Protein AF-X6LGA7-F1 (afdb_monomer)

pLDDT: mean 78.07, std 21.48, range [33.16, 97.81]

Structure (mmCIF, N/CA/C/O backbone):
data_AF-X6LGA7-F1
#
_entry.id   AF-X6LGA7-F1
#
loop_
_atom_site.group_PDB
_atom_site.id
_atom_site.type_symbol
_atom_site.label_atom_id
_atom_site.label_alt_id
_atom_site.label_comp_id
_atom_site.label_asym_id
_atom_site.label_entity_id
_atom_site.label_seq_id
_atom_site.pdbx_PDB_ins_code
_atom_site.Cartn_x
_atom_site.Cartn_y
_atom_site.Cartn_z
_atom_site.occupancy
_atom_site.B_iso_or_equiv
_atom_site.auth_seq_id
_atom_site.auth_comp_id
_atom_site.auth_asym_id
_atom_site.auth_atom_id
_atom_site.pdbx_PDB_model_num
ATOM 1 N N . MET A 1 1 ? -24.989 28.210 -38.196 1.00 35.09 1 MET A N 1
ATOM 2 C CA . MET A 1 1 ? -23.599 28.597 -37.887 1.00 35.09 1 MET A CA 1
ATOM 3 C C . MET A 1 1 ? -23.294 28.120 -36.480 1.00 35.09 1 MET A C 1
ATOM 5 O O . MET A 1 1 ? -23.628 28.818 -35.541 1.00 35.09 1 MET A O 1
ATOM 9 N N . LEU A 1 2 ? -22.762 26.908 -36.345 1.00 34.25 2 LEU A N 1
ATOM 10 C CA . LEU A 1 2 ? -22.159 26.403 -35.112 1.00 34.25 2 LEU A CA 1
ATOM 11 C C . LEU A 1 2 ? -21.073 25.418 -35.555 1.00 34.25 2 LEU A C 1
ATOM 13 O O . LEU A 1 2 ? -21.393 24.345 -36.058 1.00 34.25 2 LEU A O 1
ATOM 17 N N . LEU A 1 3 ? -19.811 25.833 -35.456 1.00 33.16 3 LEU A N 1
ATOM 18 C CA . LEU A 1 3 ? -18.644 24.963 -35.575 1.00 33.16 3 LEU A CA 1
ATOM 19 C C . LEU A 1 3 ? -17.784 25.213 -34.332 1.00 33.16 3 LEU A C 1
ATOM 21 O O . LEU A 1 3 ? -17.370 26.342 -34.097 1.00 33.16 3 LEU A O 1
ATOM 25 N N . ILE A 1 4 ? -17.801 24.229 -33.432 1.00 37.62 4 ILE A N 1
ATOM 26 C CA . ILE A 1 4 ? -16.670 23.381 -33.020 1.00 37.62 4 ILE A CA 1
ATOM 27 C C . ILE A 1 4 ? -15.964 23.972 -31.789 1.00 37.62 4 ILE A C 1
ATOM 29 O O . ILE A 1 4 ? -15.135 24.865 -31.900 1.00 37.62 4 ILE A O 1
ATOM 33 N N . GLU A 1 5 ? -16.262 23.401 -30.620 1.00 38.00 5 GLU A N 1
ATOM 34 C CA . GLU A 1 5 ? -15.292 23.310 -29.526 1.00 38.00 5 GLU A CA 1
ATOM 35 C C . GLU A 1 5 ? -14.656 21.916 -29.615 1.00 38.00 5 GLU A C 1
ATOM 37 O O . GLU A 1 5 ? -15.330 20.892 -29.465 1.00 38.00 5 GLU A O 1
ATOM 42 N N . GLU A 1 6 ? -13.366 21.870 -29.951 1.00 39.66 6 GLU A N 1
ATOM 43 C CA . GLU A 1 6 ? -12.574 20.642 -29.982 1.00 39.66 6 GLU A CA 1
ATOM 44 C C . GLU A 1 6 ? -12.240 20.233 -28.544 1.00 39.66 6 GLU A C 1
ATOM 46 O O . GLU A 1 6 ? -11.387 20.822 -27.886 1.00 39.66 6 GLU A O 1
ATOM 51 N N . GLY A 1 7 ? -12.933 19.215 -28.038 1.00 33.31 7 GLY A N 1
ATOM 52 C CA . GLY A 1 7 ? -12.557 18.554 -26.795 1.00 33.31 7 GLY A CA 1
ATOM 53 C C . GLY A 1 7 ? -11.353 17.642 -27.022 1.00 33.31 7 GLY A C 1
ATOM 54 O O . GLY A 1 7 ? -11.496 16.561 -27.601 1.00 33.31 7 GLY A O 1
ATOM 55 N N . GLU A 1 8 ? -10.182 18.056 -26.540 1.00 38.41 8 GLU A N 1
ATOM 56 C CA . GLU A 1 8 ? -9.003 17.200 -26.406 1.00 38.41 8 GLU A CA 1
ATOM 57 C C . GLU A 1 8 ? -9.346 15.975 -25.543 1.00 38.41 8 GLU A C 1
ATOM 59 O O . GLU A 1 8 ? -9.508 16.043 -24.325 1.00 38.41 8 GLU A O 1
ATOM 64 N N . LYS A 1 9 ? -9.478 14.810 -26.182 1.00 38.88 9 LYS A N 1
ATOM 65 C CA . LYS A 1 9 ? -9.557 13.529 -25.478 1.00 38.88 9 LYS A CA 1
ATOM 66 C C . LYS A 1 9 ? -8.145 13.091 -25.115 1.00 38.88 9 LYS A C 1
ATOM 68 O O . LYS A 1 9 ? -7.467 12.447 -25.918 1.00 38.88 9 LYS A O 1
ATOM 73 N N . GLU A 1 10 ? -7.726 13.413 -23.894 1.00 38.28 10 GLU A N 1
ATOM 74 C CA . GLU A 1 10 ? -6.556 12.808 -23.260 1.00 38.28 10 GLU A CA 1
ATOM 75 C C . GLU A 1 10 ? -6.616 11.282 -23.408 1.00 38.28 10 GLU A C 1
ATOM 77 O O . GLU A 1 10 ? -7.519 10.599 -22.907 1.00 38.28 10 GLU A O 1
ATOM 82 N N . LYS A 1 11 ? -5.636 10.731 -24.127 1.00 37.66 11 LYS A N 1
ATOM 83 C CA . LYS A 1 11 ? -5.403 9.292 -24.206 1.00 37.66 11 LYS A CA 1
ATOM 84 C C . LYS A 1 11 ? -4.993 8.815 -22.818 1.00 37.66 11 LYS A C 1
ATOM 86 O O . LYS A 1 11 ? -3.822 8.890 -22.461 1.00 37.66 11 LYS A O 1
ATOM 91 N N . LYS A 1 12 ? -5.951 8.300 -22.047 1.00 42.44 12 LYS A N 1
ATOM 92 C CA . LYS A 1 12 ? -5.681 7.575 -20.802 1.00 42.44 12 LYS A CA 1
ATOM 93 C C . LYS A 1 12 ? -4.917 6.292 -21.128 1.00 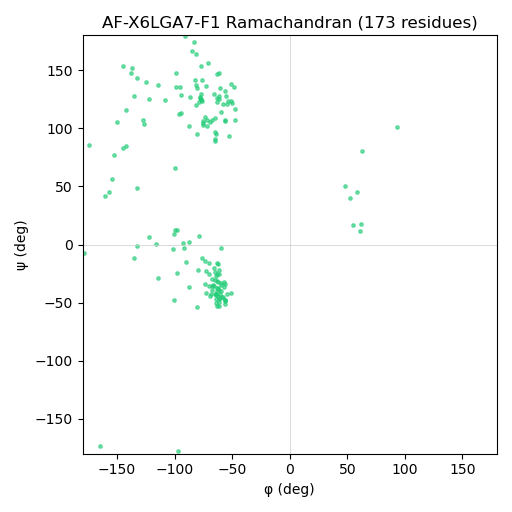42.44 12 LYS A C 1
ATOM 95 O O . LYS A 1 12 ? -5.499 5.239 -21.371 1.00 42.44 12 LYS A O 1
ATOM 100 N N . THR A 1 13 ? -3.594 6.397 -21.155 1.00 40.66 13 THR A N 1
ATOM 101 C CA . THR A 1 13 ? -2.678 5.288 -20.894 1.00 40.66 13 THR A CA 1
ATOM 102 C C . THR A 1 13 ? -3.138 4.600 -19.612 1.00 40.66 13 THR A C 1
ATOM 104 O O . THR A 1 13 ? -3.496 5.272 -18.647 1.00 40.66 13 THR A O 1
ATOM 107 N N . ALA A 1 14 ? -3.177 3.267 -19.588 1.00 40.72 14 ALA A N 1
ATOM 108 C CA . ALA A 1 14 ? -3.503 2.525 -18.376 1.00 40.72 14 ALA A CA 1
ATOM 109 C C . ALA A 1 14 ? -2.395 2.767 -17.337 1.00 40.72 14 ALA A C 1
ATOM 111 O O . ALA A 1 14 ? -1.365 2.092 -17.324 1.00 40.72 14 ALA A O 1
ATOM 112 N N . ILE A 1 15 ? -2.579 3.799 -16.516 1.00 50.47 15 ILE A N 1
ATOM 113 C CA . ILE A 1 15 ? -1.703 4.141 -15.404 1.00 50.47 15 ILE A CA 1
ATOM 114 C C . ILE A 1 15 ? -1.735 2.939 -14.460 1.00 50.47 15 ILE A C 1
ATOM 116 O O . ILE A 1 15 ? -2.807 2.478 -14.067 1.00 50.47 15 ILE A O 1
ATOM 120 N N . PHE A 1 16 ? -0.564 2.396 -14.128 1.00 58.50 16 PHE A N 1
ATOM 121 C CA . PHE A 1 16 ? -0.450 1.459 -13.016 1.00 58.50 16 PHE A CA 1
ATOM 122 C C . PHE A 1 16 ? -0.995 2.180 -11.782 1.00 58.50 16 PHE A C 1
ATOM 124 O O . PHE A 1 16 ? -0.395 3.151 -11.327 1.00 58.50 16 PHE A O 1
ATOM 131 N N . SER A 1 17 ? -2.186 1.792 -11.322 1.00 60.72 17 SER A N 1
ATOM 132 C CA . SER A 1 17 ? -2.875 2.557 -10.289 1.00 60.72 17 SER A CA 1
ATOM 133 C C . SER A 1 17 ? -2.216 2.290 -8.945 1.00 60.72 17 SER A C 1
ATOM 135 O O . SER A 1 17 ? -2.448 1.260 -8.319 1.00 60.72 17 SER A O 1
ATOM 137 N N . ILE A 1 18 ? -1.413 3.249 -8.491 1.00 71.00 18 ILE A N 1
ATOM 138 C CA . ILE A 1 18 ? -0.793 3.259 -7.158 1.00 71.00 18 ILE A CA 1
ATOM 139 C C . ILE A 1 18 ? -1.808 3.714 -6.084 1.00 71.00 18 ILE A C 1
ATOM 141 O O . ILE A 1 18 ? -1.476 3.911 -4.924 1.00 71.00 18 ILE A O 1
ATOM 145 N N . SER A 1 19 ? -3.083 3.888 -6.438 1.00 78.31 19 SER A N 1
ATOM 146 C CA . SER A 1 19 ? -4.107 4.402 -5.520 1.00 78.31 19 SER A CA 1
ATOM 147 C C . SER A 1 19 ? -4.543 3.402 -4.439 1.00 78.31 19 SER A C 1
ATOM 149 O O . SER A 1 19 ? -5.063 3.812 -3.405 1.00 78.31 19 SER A O 1
ATOM 151 N N . GLY A 1 20 ? -4.358 2.097 -4.667 1.00 91.25 20 GLY A N 1
ATOM 152 C CA . GLY A 1 20 ? -4.730 1.030 -3.733 1.00 91.25 20 GLY A CA 1
ATOM 153 C C . GLY A 1 20 ? -3.568 0.534 -2.870 1.00 91.25 20 GLY A C 1
ATOM 154 O O . GLY A 1 20 ? -2.449 1.036 -2.959 1.00 91.25 20 GLY A O 1
ATOM 155 N N . CYS A 1 21 ? -3.837 -0.478 -2.038 1.00 97.06 21 CYS A N 1
ATOM 156 C CA . CYS A 1 21 ? -2.790 -1.234 -1.343 1.00 97.06 21 CYS A CA 1
ATOM 157 C C . CYS A 1 21 ? -1.854 -1.932 -2.343 1.00 97.06 21 CYS A C 1
ATOM 159 O O . CYS A 1 21 ? -2.290 -2.368 -3.409 1.00 97.06 21 CYS A O 1
ATOM 161 N N . TYR A 1 22 ? -0.581 -2.078 -1.983 1.00 95.56 22 TYR A N 1
ATOM 162 C CA . TYR A 1 22 ? 0.430 -2.659 -2.862 1.00 95.56 22 TYR A CA 1
ATOM 163 C C . TYR A 1 22 ? 0.370 -4.184 -2.860 1.00 95.56 22 TYR A C 1
ATOM 165 O O . TYR A 1 22 ? 0.309 -4.803 -1.795 1.00 95.56 22 TYR A O 1
ATOM 173 N N . ASN A 1 23 ? 0.439 -4.792 -4.048 1.00 94.06 23 ASN A N 1
ATOM 174 C CA . ASN A 1 23 ? 0.476 -6.245 -4.201 1.00 94.06 23 ASN A CA 1
ATOM 175 C C . ASN A 1 23 ? 1.615 -6.841 -3.348 1.00 94.06 23 ASN A C 1
ATOM 177 O O . ASN A 1 23 ? 2.774 -6.457 -3.481 1.00 94.06 23 ASN A O 1
ATOM 181 N N . LYS A 1 24 ? 1.270 -7.769 -2.454 1.00 94.75 24 LYS A N 1
ATOM 182 C CA . LYS A 1 24 ? 2.191 -8.337 -1.462 1.00 94.75 24 LYS A CA 1
ATOM 183 C C . LYS A 1 24 ? 3.272 -9.188 -2.119 1.00 94.75 24 LYS A C 1
ATOM 185 O O . LYS A 1 24 ? 4.413 -9.138 -1.668 1.00 94.75 24 LYS A O 1
ATOM 190 N N . ASP A 1 25 ? 2.944 -9.903 -3.187 1.00 93.88 25 ASP A N 1
ATOM 191 C CA . ASP A 1 25 ? 3.894 -10.738 -3.919 1.00 93.88 25 ASP A CA 1
ATOM 192 C C . ASP A 1 25 ? 4.929 -9.870 -4.631 1.00 93.88 25 ASP A C 1
ATOM 194 O O . ASP A 1 25 ? 6.122 -10.133 -4.516 1.00 93.88 25 ASP A O 1
ATOM 198 N N . TRP A 1 26 ? 4.499 -8.770 -5.256 1.00 94.56 26 TRP A N 1
ATOM 199 C CA . TRP A 1 26 ? 5.395 -7.777 -5.853 1.00 94.56 26 TRP A CA 1
ATOM 200 C C . TRP A 1 26 ? 6.400 -7.221 -4.837 1.00 94.56 26 TRP A C 1
ATOM 202 O O . TRP A 1 26 ? 7.598 -7.200 -5.113 1.00 94.56 26 TRP A O 1
ATOM 212 N N . ILE A 1 27 ? 5.934 -6.822 -3.648 1.00 95.75 27 ILE A N 1
ATOM 213 C CA . ILE A 1 27 ? 6.812 -6.323 -2.577 1.00 95.75 27 ILE A CA 1
ATOM 214 C C . ILE A 1 27 ? 7.733 -7.432 -2.032 1.00 95.75 27 ILE A C 1
ATOM 216 O O . ILE A 1 27 ? 8.886 -7.169 -1.685 1.00 95.75 27 ILE A O 1
ATOM 220 N N . SER A 1 28 ? 7.255 -8.677 -1.964 1.00 95.44 28 SER A N 1
ATOM 221 C CA . SER A 1 28 ? 8.009 -9.814 -1.409 1.00 95.44 28 SER A CA 1
ATOM 222 C C . SER A 1 28 ? 9.192 -10.245 -2.281 1.00 95.44 28 SER A C 1
ATOM 224 O O . SER A 1 28 ? 10.089 -10.923 -1.792 1.00 95.44 28 SER A O 1
ATOM 226 N N . LEU A 1 29 ? 9.255 -9.816 -3.547 1.00 93.88 29 LEU A N 1
ATOM 227 C CA . LEU A 1 29 ? 10.405 -10.080 -4.423 1.00 93.88 29 LEU A CA 1
ATOM 228 C C . LEU A 1 29 ? 11.696 -9.386 -3.960 1.00 93.88 29 LEU A C 1
ATOM 230 O O . LEU A 1 29 ? 12.788 -9.758 -4.388 1.00 93.88 29 LEU A O 1
ATOM 234 N N . THR A 1 30 ? 11.582 -8.352 -3.127 1.00 94.75 30 THR A N 1
ATOM 235 C CA . THR A 1 30 ? 12.699 -7.474 -2.746 1.00 94.75 30 THR A CA 1
ATOM 236 C C . THR A 1 30 ? 12.804 -7.218 -1.246 1.00 94.75 30 THR A C 1
ATOM 238 O O . THR A 1 30 ? 13.740 -6.535 -0.831 1.00 94.75 30 THR A O 1
ATOM 241 N N . ASN A 1 31 ? 11.895 -7.765 -0.433 1.00 95.44 31 ASN A N 1
ATOM 242 C CA . ASN A 1 31 ? 11.862 -7.565 1.017 1.00 95.44 31 ASN A CA 1
ATOM 243 C C . ASN A 1 31 ? 11.591 -8.877 1.760 1.00 95.44 31 ASN A C 1
ATOM 245 O O . ASN A 1 31 ? 10.875 -9.745 1.268 1.00 95.44 31 ASN A O 1
ATOM 249 N N . GLU A 1 32 ? 12.092 -8.970 2.993 1.00 91.44 32 GLU A N 1
ATOM 250 C CA . GLU A 1 32 ? 11.862 -10.114 3.881 1.00 91.44 32 GLU A CA 1
ATOM 251 C C . GLU A 1 32 ? 10.370 -10.268 4.248 1.00 91.44 32 GLU A C 1
ATOM 253 O O . GLU A 1 32 ? 9.809 -9.355 4.869 1.00 91.44 32 GLU A O 1
ATOM 258 N N . PRO A 1 33 ? 9.722 -11.419 3.969 1.00 86.50 33 PRO A N 1
ATOM 259 C CA . PRO A 1 33 ? 8.285 -11.611 4.199 1.00 86.50 33 PRO A CA 1
ATOM 260 C C . PRO A 1 33 ? 7.834 -11.365 5.644 1.00 86.50 33 PRO A C 1
ATOM 262 O O . PRO A 1 33 ? 6.741 -10.853 5.881 1.00 86.50 33 PRO A O 1
ATOM 265 N N . GLN A 1 34 ? 8.690 -11.687 6.618 1.00 85.12 34 GLN A N 1
ATOM 266 C CA . GLN A 1 34 ? 8.409 -11.493 8.044 1.00 85.12 34 GLN A CA 1
ATOM 267 C C . GLN A 1 34 ? 8.178 -10.013 8.382 1.00 85.12 34 GLN A C 1
ATOM 269 O O . GLN A 1 34 ? 7.258 -9.694 9.130 1.00 85.12 34 GLN A O 1
ATOM 274 N N . LYS A 1 35 ? 8.953 -9.104 7.770 1.00 84.38 35 LYS A N 1
ATOM 275 C CA . LYS A 1 35 ? 8.814 -7.652 7.964 1.00 84.38 35 LYS A CA 1
ATOM 276 C C . LYS A 1 35 ? 7.535 -7.101 7.331 1.00 84.38 35 LYS A C 1
ATOM 278 O O . LYS A 1 35 ? 7.030 -6.077 7.774 1.00 84.38 35 LYS A O 1
ATOM 283 N N . LEU A 1 36 ? 7.004 -7.767 6.305 1.00 90.81 36 LEU A N 1
ATOM 284 C CA . LEU A 1 36 ? 5.825 -7.314 5.562 1.00 90.81 36 LEU A CA 1
ATOM 285 C C . LEU A 1 36 ? 4.501 -7.607 6.275 1.00 90.81 36 LEU A C 1
ATOM 287 O O . LEU A 1 36 ? 3.492 -6.954 6.001 1.00 90.81 36 LEU A O 1
ATOM 291 N N . ASN A 1 37 ? 4.482 -8.575 7.194 1.00 89.12 37 ASN A N 1
ATOM 292 C CA . ASN A 1 37 ? 3.263 -8.940 7.915 1.00 89.12 37 ASN A CA 1
ATOM 293 C C . ASN A 1 37 ? 2.739 -7.787 8.784 1.00 89.12 37 ASN A C 1
ATOM 295 O O . ASN A 1 37 ? 1.534 -7.550 8.793 1.00 89.12 37 ASN A O 1
ATOM 299 N N . THR A 1 38 ? 3.629 -7.005 9.401 1.00 90.12 38 THR A N 1
ATOM 300 C CA . THR A 1 38 ? 3.276 -5.807 10.187 1.00 90.12 38 THR A CA 1
ATOM 301 C C . THR A 1 38 ? 2.607 -4.717 9.344 1.00 90.12 38 THR A C 1
ATOM 303 O O . THR A 1 38 ? 1.827 -3.922 9.854 1.00 90.12 38 THR A O 1
ATOM 306 N N . TRP A 1 39 ? 2.864 -4.700 8.034 1.00 94.00 39 TRP A N 1
ATOM 307 C CA . TRP A 1 39 ? 2.342 -3.692 7.105 1.00 94.00 39 TRP A CA 1
ATOM 308 C C . TRP A 1 39 ? 1.138 -4.178 6.296 1.00 94.00 39 TRP A C 1
ATOM 310 O O . TRP A 1 39 ? 0.720 -3.528 5.336 1.00 94.00 39 TRP A O 1
ATOM 320 N N . THR A 1 40 ? 0.589 -5.342 6.637 1.00 95.31 40 THR A N 1
ATOM 321 C CA . THR A 1 40 ? -0.513 -5.947 5.890 1.00 95.31 40 THR A CA 1
ATOM 322 C C . THR A 1 40 ? -1.839 -5.263 6.235 1.00 95.31 40 THR A C 1
ATOM 324 O O . THR A 1 40 ? -2.241 -5.192 7.390 1.00 95.31 40 THR A O 1
ATOM 327 N N . CYS A 1 41 ? -2.549 -4.793 5.211 1.00 96.75 41 CYS A N 1
ATOM 328 C CA . CYS A 1 41 ? -3.898 -4.253 5.307 1.00 96.75 41 CYS A CA 1
ATOM 329 C C . CYS A 1 41 ? -4.875 -5.334 5.782 1.00 96.75 41 CYS A C 1
ATOM 331 O O . CYS A 1 41 ? -5.021 -6.382 5.146 1.00 96.75 41 CYS A O 1
ATOM 333 N N . LEU A 1 42 ? -5.611 -5.047 6.854 1.00 95.06 42 LEU A N 1
ATOM 334 C CA . LEU A 1 42 ? -6.606 -5.945 7.431 1.00 95.06 42 LEU A CA 1
ATOM 335 C C . LEU A 1 42 ? -7.693 -6.351 6.425 1.00 95.06 42 LEU A C 1
ATOM 337 O O . LEU A 1 42 ? -8.134 -7.500 6.453 1.00 95.06 42 LEU A O 1
ATOM 341 N N . LEU A 1 43 ? -8.107 -5.435 5.544 1.00 95.81 43 LEU A N 1
ATOM 342 C CA . LEU A 1 43 ? -9.252 -5.629 4.650 1.00 95.81 43 LEU A CA 1
ATOM 343 C C . LEU A 1 43 ? -8.904 -6.459 3.410 1.00 95.81 43 LEU A C 1
ATOM 345 O O . LEU A 1 43 ? -9.548 -7.466 3.146 1.00 95.81 43 LEU A O 1
ATOM 349 N N . CYS A 1 44 ? -7.878 -6.059 2.654 1.00 96.44 44 CYS A N 1
ATOM 350 C CA . CYS A 1 44 ? -7.536 -6.709 1.382 1.00 96.44 44 CYS A CA 1
ATOM 351 C C . CYS A 1 44 ? -6.348 -7.674 1.468 1.00 96.44 44 CYS A C 1
ATOM 353 O O . CYS A 1 44 ? -6.004 -8.296 0.470 1.00 96.44 44 CYS A O 1
ATOM 355 N N . LYS A 1 45 ? -5.692 -7.779 2.633 1.00 95.69 45 LYS A N 1
ATOM 356 C CA . LYS A 1 45 ? -4.513 -8.633 2.881 1.00 95.69 45 LYS A CA 1
ATOM 357 C C . LYS A 1 45 ? -3.274 -8.306 2.028 1.00 95.69 45 LYS A C 1
ATOM 359 O O . LYS A 1 45 ? -2.291 -9.044 2.049 1.00 95.69 45 LYS A O 1
ATOM 364 N N . GLN A 1 46 ? -3.286 -7.169 1.335 1.00 96.38 46 GLN A N 1
ATOM 365 C CA . GLN A 1 46 ? -2.136 -6.598 0.631 1.00 96.38 46 GLN A CA 1
ATOM 366 C C . GLN A 1 46 ? -1.340 -5.638 1.533 1.00 96.38 46 GLN A C 1
ATOM 368 O O . GLN A 1 46 ? -1.718 -5.435 2.681 1.00 96.38 46 GLN A O 1
ATOM 373 N N . ILE A 1 47 ? -0.246 -5.037 1.056 1.00 96.44 47 ILE A N 1
ATOM 374 C CA . ILE A 1 47 ? 0.531 -4.076 1.860 1.00 96.44 47 ILE A CA 1
ATOM 375 C C . ILE A 1 47 ? -0.195 -2.729 1.904 1.00 96.44 47 ILE A C 1
ATOM 377 O O . ILE A 1 47 ? -0.523 -2.160 0.862 1.00 96.44 47 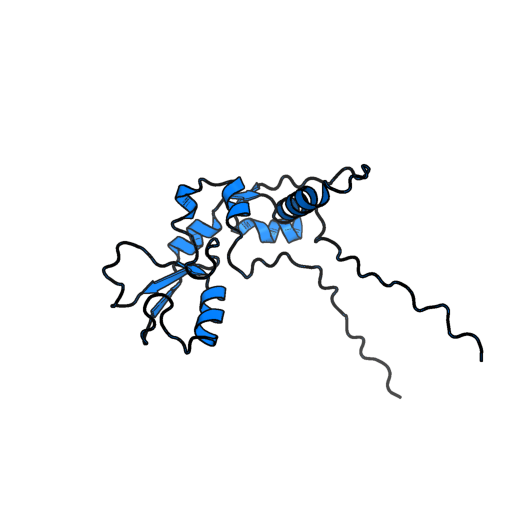ILE A O 1
ATOM 381 N N . ALA A 1 48 ? -0.469 -2.226 3.107 1.00 96.75 48 ALA A N 1
ATOM 382 C CA . ALA A 1 48 ? -1.298 -1.049 3.329 1.00 96.75 48 ALA A CA 1
ATOM 383 C C . ALA A 1 48 ? -0.663 0.217 2.737 1.00 96.75 48 ALA A C 1
ATOM 385 O O . ALA A 1 48 ? 0.299 0.760 3.273 1.00 96.75 48 ALA A O 1
ATOM 386 N N . ASN A 1 49 ? -1.240 0.726 1.649 1.00 96.06 49 ASN A N 1
ATOM 387 C CA . ASN A 1 49 ? -0.878 2.033 1.115 1.00 96.06 49 ASN A CA 1
ATOM 388 C C . ASN A 1 49 ? -1.618 3.140 1.872 1.00 96.06 49 ASN A C 1
ATOM 390 O O . ASN A 1 49 ? -2.797 2.982 2.199 1.00 96.06 49 ASN A O 1
ATOM 394 N N . ASN A 1 50 ? -0.938 4.261 2.128 1.00 95.44 50 ASN A N 1
ATOM 395 C CA . ASN A 1 50 ? -1.457 5.353 2.950 1.00 95.44 50 ASN A CA 1
ATOM 396 C C . ASN A 1 50 ? -2.043 4.828 4.265 1.00 95.44 50 ASN A C 1
ATOM 398 O O . ASN A 1 50 ? -3.183 5.116 4.618 1.00 95.44 50 ASN A O 1
ATOM 402 N N . ALA A 1 51 ? -1.263 4.009 4.967 1.00 96.12 51 ALA A N 1
ATOM 403 C CA . ALA A 1 51 ? -1.726 3.261 6.120 1.00 96.12 51 ALA A CA 1
ATOM 404 C C . ALA A 1 51 ? -2.454 4.128 7.168 1.00 96.12 51 ALA A C 1
ATOM 406 O O . ALA A 1 51 ? -2.051 5.258 7.481 1.00 96.12 51 ALA A O 1
ATOM 407 N N . VAL A 1 52 ? -3.547 3.584 7.691 1.00 95.31 52 VAL A N 1
ATOM 408 C CA . VAL A 1 52 ? -4.319 4.111 8.814 1.00 95.31 52 VAL A CA 1
ATOM 409 C C . VAL A 1 52 ? -4.435 3.030 9.880 1.00 95.31 52 VAL A C 1
ATOM 411 O O . VAL A 1 52 ? -4.591 1.851 9.562 1.00 95.31 52 VAL A O 1
ATOM 414 N N . GLU A 1 53 ? -4.316 3.438 11.133 1.00 93.81 53 GLU A N 1
ATOM 415 C CA . GLU A 1 53 ? -4.450 2.574 12.299 1.00 93.81 53 GLU A CA 1
ATOM 416 C C . GLU A 1 53 ? -5.853 2.717 12.867 1.00 93.81 53 GLU A C 1
ATOM 418 O O . GLU A 1 53 ? -6.365 3.832 12.994 1.00 93.81 53 GLU A O 1
ATOM 423 N N . LEU A 1 54 ? -6.464 1.584 13.195 1.00 90.56 54 LEU A N 1
ATOM 424 C CA . LEU A 1 54 ? -7.685 1.546 13.986 1.00 90.56 54 LEU A CA 1
ATOM 425 C C . LEU A 1 54 ? -7.322 1.783 15.455 1.00 90.56 54 LEU A C 1
ATOM 427 O O . LEU A 1 54 ? -6.493 1.063 16.005 1.00 90.56 54 LEU A O 1
ATOM 431 N N . HIS A 1 55 ? -7.963 2.775 16.061 1.00 82.62 55 HIS A N 1
ATOM 432 C CA . HIS A 1 55 ? -7.877 3.077 17.485 1.00 82.62 55 HIS A CA 1
ATOM 433 C C . HIS A 1 55 ? -9.306 3.124 18.007 1.00 82.62 55 HIS A C 1
ATOM 435 O O . HIS A 1 55 ? -10.060 4.050 17.723 1.00 82.62 55 HIS A O 1
ATOM 441 N N . CYS A 1 56 ? -9.713 2.080 18.707 1.00 82.44 56 CYS A N 1
ATOM 442 C CA . CYS A 1 56 ? -10.977 2.068 19.421 1.00 82.44 56 CYS A CA 1
ATOM 443 C C . CYS A 1 56 ? -10.760 1.415 20.776 1.00 82.44 56 CYS A C 1
ATOM 445 O O . CYS A 1 56 ? -9.926 0.513 20.901 1.00 82.44 56 CYS A O 1
ATOM 447 N N . ASP A 1 57 ? -11.510 1.867 21.772 1.00 81.31 57 ASP A N 1
ATOM 448 C CA . ASP A 1 57 ? -11.358 1.436 23.163 1.00 81.31 57 ASP A CA 1
ATOM 449 C C . ASP A 1 57 ? -11.573 -0.081 23.295 1.00 81.31 57 ASP A C 1
ATOM 451 O O . ASP A 1 57 ? -10.886 -0.766 24.052 1.00 81.31 57 ASP A O 1
ATOM 455 N N . GLU A 1 58 ? -12.451 -0.654 22.464 1.00 83.19 58 GLU A N 1
ATOM 456 C CA . GLU A 1 58 ? -12.692 -2.097 22.385 1.00 83.19 58 GLU A CA 1
ATOM 457 C C . GLU A 1 58 ? -11.462 -2.896 21.929 1.00 83.19 58 GLU A C 1
ATOM 459 O O . GLU A 1 58 ? -11.429 -4.124 22.072 1.00 83.19 58 GLU A O 1
ATOM 464 N N . HIS A 1 59 ? -10.461 -2.227 21.350 1.00 81.81 59 HIS A N 1
ATOM 465 C CA . HIS A 1 59 ? -9.239 -2.835 20.832 1.00 81.81 59 HIS A CA 1
ATOM 466 C C . HIS A 1 59 ? -7.948 -2.280 21.454 1.00 81.81 59 HIS A C 1
ATOM 468 O O . HIS A 1 59 ? -6.867 -2.697 21.045 1.00 81.81 59 HIS A O 1
ATOM 474 N N . GLU A 1 60 ? -8.034 -1.423 22.478 1.00 77.25 60 GLU A N 1
ATOM 475 C CA . GLU A 1 60 ? -6.868 -0.805 23.134 1.00 77.25 60 GLU A CA 1
ATOM 476 C C . GLU A 1 60 ? -5.906 -1.846 23.740 1.00 77.25 60 GLU A C 1
ATOM 478 O O . GLU A 1 60 ? -4.689 -1.689 23.688 1.00 77.25 60 GLU A O 1
ATOM 483 N N . ASN A 1 61 ? -6.445 -2.957 24.252 1.00 78.19 61 ASN A N 1
ATOM 484 C CA . ASN A 1 61 ? -5.664 -4.020 24.895 1.00 78.19 61 ASN A CA 1
ATOM 485 C C . ASN A 1 61 ? -5.120 -5.086 23.928 1.00 78.19 61 ASN A C 1
ATOM 487 O O . ASN A 1 61 ? -4.527 -6.070 24.377 1.00 78.19 61 ASN A O 1
ATOM 491 N N . PHE A 1 62 ? -5.341 -4.956 22.618 1.00 77.75 62 PHE A N 1
ATOM 492 C CA . PHE A 1 62 ? -4.750 -5.893 21.665 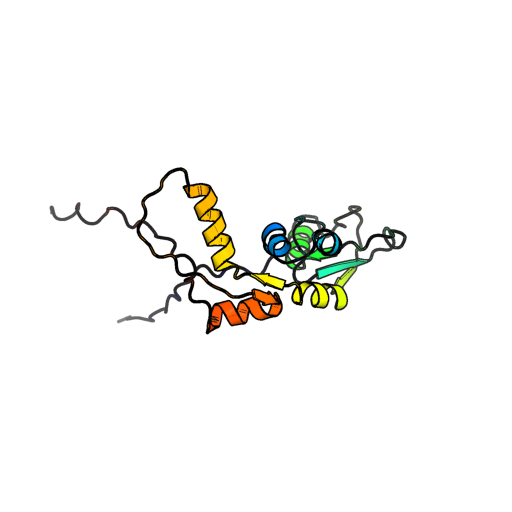1.00 77.75 62 PHE A CA 1
ATOM 493 C C . PHE A 1 62 ? -3.278 -5.537 21.453 1.00 77.75 62 PHE A C 1
ATOM 495 O O . PHE A 1 62 ? -2.944 -4.427 21.058 1.00 77.75 62 PHE A O 1
ATOM 502 N N . GLU A 1 63 ? -2.388 -6.516 21.631 1.00 73.88 63 GLU A N 1
ATOM 503 C CA . GLU A 1 63 ? -0.957 -6.349 21.325 1.00 73.88 63 GLU A CA 1
ATOM 504 C C . GLU A 1 63 ? -0.701 -6.070 19.829 1.00 73.88 63 GLU A C 1
ATOM 506 O O . GLU A 1 63 ? 0.377 -5.617 19.442 1.00 73.88 63 GLU A O 1
ATOM 511 N N . GLN A 1 64 ? -1.686 -6.353 18.970 1.00 77.25 64 GLN A N 1
ATOM 512 C CA . GLN A 1 64 ? -1.595 -6.178 17.528 1.00 77.25 64 GLN A CA 1
ATOM 513 C C . GLN A 1 64 ? -2.151 -4.824 17.074 1.00 77.25 64 GLN A C 1
ATOM 515 O O . GLN A 1 64 ? -3.312 -4.499 17.300 1.00 77.25 64 GLN A O 1
ATOM 520 N N . ILE A 1 65 ? -1.350 -4.103 16.288 1.00 84.00 65 ILE A N 1
ATOM 521 C CA . ILE A 1 65 ? -1.794 -2.914 15.556 1.00 84.00 65 ILE A CA 1
ATOM 522 C C . ILE A 1 65 ? -2.616 -3.345 14.335 1.00 84.00 65 ILE A C 1
ATOM 524 O O . ILE A 1 65 ? -2.136 -4.077 13.463 1.00 84.00 65 ILE A O 1
ATOM 528 N N . PHE A 1 66 ? -3.852 -2.856 14.238 1.00 91.12 66 PHE A N 1
ATOM 529 C CA . PHE A 1 66 ? -4.712 -3.084 13.079 1.00 91.12 66 PHE A CA 1
ATOM 530 C C . PHE A 1 66 ? -4.475 -2.013 12.015 1.00 91.12 66 PHE A C 1
ATOM 532 O O . PHE A 1 66 ? -4.974 -0.889 12.104 1.00 91.12 66 PHE A O 1
ATOM 539 N N . LEU A 1 67 ? -3.721 -2.384 10.981 1.00 94.69 67 LEU A N 1
ATOM 540 C CA . LEU A 1 67 ? -3.388 -1.501 9.871 1.00 94.69 67 LEU A CA 1
ATOM 541 C C . LEU A 1 67 ? -4.347 -1.691 8.693 1.00 94.69 67 LEU A C 1
ATOM 543 O O . LEU A 1 67 ? -4.643 -2.813 8.280 1.00 94.69 67 LEU A O 1
ATOM 547 N N . ILE A 1 68 ? -4.815 -0.594 8.105 1.00 96.06 68 ILE A N 1
ATOM 548 C CA . ILE A 1 68 ? -5.729 -0.595 6.959 1.00 96.06 68 ILE A CA 1
ATOM 549 C C . ILE A 1 68 ? -5.195 0.388 5.912 1.00 96.06 68 ILE A C 1
ATOM 551 O O . ILE A 1 68 ? -4.631 1.423 6.252 1.00 96.06 68 ILE A O 1
ATOM 555 N N . GLY A 1 69 ? -5.335 0.084 4.621 1.00 97.06 69 GLY A N 1
ATOM 556 C CA . GLY A 1 69 ? -5.081 1.078 3.575 1.00 97.06 69 GLY A CA 1
ATOM 557 C C . GLY A 1 69 ? -6.198 2.120 3.528 1.00 97.06 69 GLY A C 1
ATOM 558 O O . GLY A 1 69 ? -7.369 1.747 3.569 1.00 97.06 69 GLY A O 1
ATOM 559 N N . GLU A 1 70 ? -5.862 3.406 3.407 1.00 95.88 70 GLU A N 1
ATOM 560 C CA . GLU A 1 70 ? -6.838 4.514 3.462 1.00 95.88 70 GLU A CA 1
ATOM 561 C C . GLU A 1 70 ? -7.986 4.344 2.452 1.00 95.88 70 GLU A C 1
ATOM 563 O O . GLU A 1 70 ? -9.156 4.492 2.804 1.00 95.88 70 GLU A O 1
ATOM 568 N N . GLU A 1 71 ? -7.673 3.936 1.221 1.00 95.94 71 GLU A N 1
ATOM 569 C CA . GLU A 1 71 ? -8.683 3.691 0.188 1.00 95.94 71 GLU A CA 1
ATOM 570 C C . GLU A 1 71 ? -9.570 2.475 0.509 1.00 95.94 71 GLU A C 1
ATOM 572 O O . GLU A 1 71 ? -10.786 2.528 0.324 1.00 95.94 71 GLU A O 1
ATOM 577 N N . CYS A 1 72 ? -8.993 1.400 1.058 1.00 96.25 72 CYS A N 1
ATOM 578 C CA . CYS A 1 72 ? -9.766 0.237 1.497 1.00 96.25 72 CYS A CA 1
ATOM 579 C C . CYS A 1 72 ? -10.715 0.605 2.642 1.00 96.25 72 CYS A C 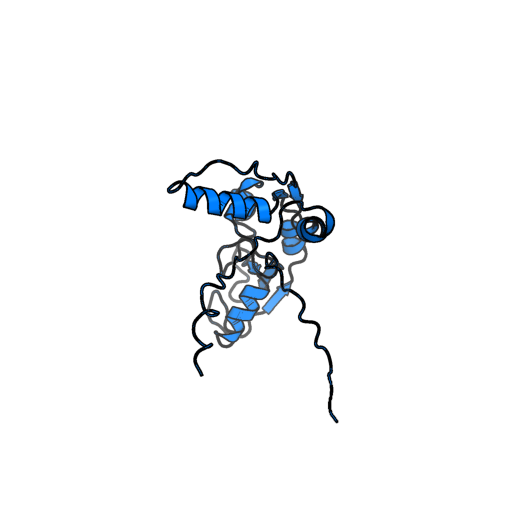1
ATOM 581 O O . CYS A 1 72 ? -11.876 0.199 2.625 1.00 96.25 72 CYS A O 1
ATOM 583 N N . LEU A 1 73 ? -10.243 1.396 3.613 1.00 95.00 73 LEU A N 1
ATOM 584 C CA . LEU A 1 73 ? -11.076 1.866 4.716 1.00 95.00 73 LEU A CA 1
ATOM 585 C C . LEU A 1 73 ? -12.241 2.711 4.193 1.00 95.00 73 LEU A C 1
ATOM 587 O O . LEU A 1 73 ? -13.387 2.484 4.578 1.00 95.00 73 LEU A O 1
ATOM 591 N N . ARG A 1 74 ? -11.966 3.651 3.281 1.00 94.31 74 ARG A N 1
ATOM 592 C CA . ARG A 1 74 ? -12.985 4.518 2.679 1.00 94.31 74 ARG A CA 1
ATOM 593 C C . ARG A 1 74 ? -14.093 3.706 2.008 1.00 94.31 74 ARG A C 1
ATOM 595 O O . ARG A 1 74 ? -15.267 3.965 2.258 1.00 94.31 74 ARG A O 1
ATOM 602 N N . GLN A 1 75 ? -13.727 2.722 1.188 1.00 95.12 75 GLN A N 1
ATOM 603 C CA . GLN A 1 75 ? -14.688 1.850 0.504 1.00 95.12 75 GLN A CA 1
ATOM 604 C C . GLN A 1 75 ? -15.501 1.011 1.494 1.00 95.12 75 GLN A C 1
ATOM 606 O O . GLN A 1 75 ? -16.721 0.911 1.372 1.00 95.12 75 GLN A O 1
ATOM 611 N N . TYR A 1 76 ? -14.841 0.451 2.506 1.00 95.38 76 TYR A N 1
ATOM 612 C CA . TYR A 1 76 ? -15.501 -0.360 3.518 1.00 95.38 76 TYR A CA 1
ATOM 613 C C . TYR A 1 76 ? -16.516 0.446 4.342 1.00 95.38 76 TYR A C 1
ATOM 615 O O . TYR A 1 76 ? -17.653 0.006 4.512 1.00 95.38 76 TYR A O 1
ATOM 623 N N . LEU A 1 77 ? -16.160 1.645 4.819 1.00 92.62 77 LEU A N 1
ATOM 624 C CA . LEU A 1 77 ? -17.057 2.478 5.635 1.00 92.62 77 LEU A CA 1
ATOM 625 C C . LEU A 1 77 ? -18.312 2.921 4.866 1.00 92.62 77 LEU A C 1
ATOM 627 O O . LEU A 1 77 ? -19.377 3.052 5.469 1.00 92.62 77 LEU A O 1
ATOM 631 N N . GLN A 1 78 ? -18.205 3.108 3.544 1.00 93.69 78 GLN A N 1
ATOM 632 C CA . GLN A 1 78 ? -19.348 3.412 2.675 1.00 93.69 78 GLN A CA 1
ATOM 633 C C . GLN A 1 78 ? -20.362 2.260 2.600 1.00 93.69 78 GLN A C 1
ATOM 635 O O . GLN A 1 78 ? -21.550 2.511 2.427 1.00 93.69 78 GLN A O 1
ATOM 640 N N . GLN A 1 79 ? -19.907 1.013 2.738 1.00 93.38 79 GLN A N 1
ATOM 641 C CA . GLN A 1 79 ? -20.744 -0.186 2.602 1.00 93.38 79 GLN A CA 1
ATOM 642 C C . GLN A 1 79 ? -21.229 -0.739 3.950 1.00 93.38 79 GLN A C 1
ATOM 644 O O . GLN A 1 79 ? -22.256 -1.405 4.012 1.00 93.38 79 GLN A O 1
ATOM 649 N N . SER A 1 80 ? -20.503 -0.462 5.033 1.00 90.31 80 SER A N 1
ATOM 650 C CA . SER A 1 80 ? -20.718 -1.055 6.363 1.00 90.31 80 SER A CA 1
ATOM 651 C C . SER A 1 80 ? -21.493 -0.162 7.335 1.00 90.31 80 SER A C 1
ATOM 653 O O . SER A 1 80 ? -21.511 -0.433 8.533 1.00 90.31 80 SER A O 1
ATOM 655 N N . ASN A 1 81 ? -22.109 0.924 6.855 1.00 89.62 81 ASN A N 1
ATOM 656 C CA . ASN A 1 81 ? -22.720 1.947 7.711 1.00 89.62 81 ASN A CA 1
ATOM 657 C C . ASN A 1 81 ? -21.740 2.475 8.781 1.00 89.62 81 ASN A C 1
ATOM 659 O O . ASN A 1 81 ? -22.109 2.683 9.931 1.00 89.62 81 ASN A O 1
ATOM 663 N N . ARG A 1 82 ? -20.472 2.666 8.388 1.00 88.81 82 ARG A N 1
ATOM 664 C CA . ARG A 1 82 ? -19.378 3.172 9.237 1.00 88.81 82 ARG A CA 1
ATOM 665 C C . ARG A 1 82 ? -19.013 2.315 10.463 1.00 88.81 82 ARG A C 1
ATOM 667 O O . ARG A 1 82 ? -18.337 2.820 11.357 1.00 88.81 82 ARG A O 1
ATOM 674 N N . LYS A 1 83 ? -19.410 1.043 10.498 1.00 91.00 83 LYS A N 1
ATOM 675 C CA . LYS A 1 83 ? -19.084 0.120 11.596 1.00 91.00 83 LYS A CA 1
ATOM 676 C C . LYS A 1 83 ? -17.615 -0.281 11.621 1.00 91.00 83 LYS A C 1
ATOM 678 O O . LYS A 1 83 ? -16.959 -0.293 10.586 1.00 91.00 83 LYS A O 1
ATOM 683 N N . CYS A 1 84 ? -17.113 -0.695 12.781 1.00 91.62 84 CYS A N 1
ATOM 684 C CA . CYS A 1 84 ? -15.758 -1.224 12.941 1.00 91.62 84 CYS A CA 1
ATOM 685 C C . CYS A 1 84 ? -15.468 -2.427 12.012 1.00 91.62 84 CYS A C 1
ATOM 687 O O . CYS A 1 84 ? -16.253 -3.380 12.009 1.00 91.62 84 CYS A O 1
ATOM 689 N N . PRO A 1 85 ? -14.333 -2.461 11.284 1.00 90.81 85 PRO A N 1
ATOM 690 C CA . PRO A 1 85 ? -13.889 -3.630 10.513 1.00 90.81 85 PRO A CA 1
ATOM 691 C C . PRO A 1 85 ? -13.624 -4.899 11.333 1.00 90.81 85 PRO A C 1
ATOM 693 O O . PRO A 1 85 ? -13.667 -5.993 10.775 1.00 90.81 85 PRO A O 1
ATOM 696 N N . VAL A 1 86 ? -13.312 -4.758 12.624 1.00 88.94 86 VAL A N 1
ATOM 697 C CA . VAL A 1 86 ? -12.915 -5.871 13.504 1.00 88.94 86 VAL A CA 1
ATOM 698 C C . VAL A 1 86 ? -14.083 -6.327 14.381 1.00 88.94 86 VAL A C 1
ATOM 700 O O . VAL A 1 86 ? -14.364 -7.521 14.437 1.00 88.94 86 VAL A O 1
ATOM 703 N N . GLY A 1 87 ? -14.797 -5.395 15.024 1.00 85.38 87 GLY A N 1
ATOM 704 C CA . GLY A 1 87 ? -15.836 -5.714 16.013 1.00 85.38 87 GLY A CA 1
ATOM 705 C C . GLY A 1 87 ? -17.270 -5.297 15.664 1.00 85.38 87 GLY A C 1
ATOM 706 O O . GLY A 1 87 ? -18.164 -5.519 16.470 1.00 85.38 87 GLY A O 1
ATOM 707 N N . GLN A 1 88 ? -17.520 -4.687 14.497 1.00 87.94 88 GLN A N 1
ATOM 708 C CA . GLN A 1 88 ? -18.848 -4.205 14.060 1.00 87.94 88 GLN A CA 1
ATOM 709 C C . GLN A 1 88 ? -19.581 -3.240 15.023 1.00 87.94 88 GLN A C 1
ATOM 711 O O . GLN A 1 88 ? -20.789 -3.032 14.877 1.00 87.94 88 GLN A O 1
ATOM 716 N N . HIS A 1 89 ? -18.872 -2.637 15.976 1.00 88.06 89 HIS A N 1
ATOM 717 C CA . HIS A 1 89 ? -19.392 -1.582 16.845 1.00 88.06 89 HIS A CA 1
ATOM 718 C C . HIS A 1 89 ? -19.349 -0.214 16.150 1.00 88.06 89 HIS A C 1
ATOM 720 O O . HIS A 1 89 ? -18.694 -0.036 15.114 1.00 88.06 89 HIS A O 1
ATOM 726 N N . ASP A 1 90 ? -20.088 0.736 16.715 1.00 85.69 90 ASP A N 1
ATOM 727 C CA . ASP A 1 90 ? -20.089 2.133 16.291 1.00 85.69 90 ASP A CA 1
ATOM 728 C C . ASP A 1 90 ? -18.910 2.901 16.931 1.00 85.69 90 ASP A C 1
ATOM 730 O O . ASP A 1 90 ? -18.187 2.363 17.765 1.00 85.69 90 ASP A O 1
ATOM 734 N N . HIS A 1 91 ? -18.716 4.165 16.536 1.00 79.69 91 HIS A N 1
ATOM 735 C CA . HIS A 1 91 ? -17.735 5.094 17.132 1.00 79.69 91 HIS A CA 1
ATOM 736 C C . HIS A 1 91 ? -16.260 4.641 17.093 1.00 79.69 91 HIS A C 1
ATOM 738 O O . HIS A 1 91 ? -15.528 4.796 18.060 1.00 79.69 91 HIS A O 1
ATOM 744 N N . CYS A 1 92 ? -15.792 4.133 15.949 1.00 86.06 92 CYS A N 1
ATOM 745 C CA . CYS A 1 92 ? -14.359 3.893 15.738 1.00 86.06 92 CYS A CA 1
ATOM 746 C C . CYS A 1 92 ? -13.597 5.147 15.322 1.00 86.06 92 CYS A C 1
ATOM 748 O O . CYS A 1 92 ? -14.013 5.850 14.392 1.00 86.06 92 CYS A O 1
ATOM 750 N N . GLU A 1 93 ? -12.420 5.336 15.914 1.00 88.06 93 GLU A N 1
ATOM 751 C CA . GLU A 1 93 ? -11.449 6.321 15.463 1.00 88.06 93 GLU A CA 1
ATOM 752 C C . GLU A 1 93 ? -10.365 5.673 14.597 1.00 88.06 93 GLU A C 1
ATOM 754 O O . GLU A 1 93 ? -9.998 4.502 14.729 1.00 88.06 93 GLU A O 1
ATOM 759 N N . PHE A 1 94 ? -9.870 6.456 13.642 1.00 90.88 94 PHE A N 1
ATOM 760 C CA . PHE A 1 94 ? -8.836 6.023 12.714 1.00 90.88 94 PHE A CA 1
ATOM 761 C C . PHE A 1 94 ? -7.789 7.114 12.590 1.00 90.88 94 PHE A C 1
ATOM 763 O O . PHE A 1 94 ? -8.107 8.259 12.260 1.00 90.88 94 PHE A O 1
ATOM 770 N N . PHE A 1 95 ? -6.527 6.743 12.778 1.00 92.31 95 PHE A N 1
ATOM 771 C CA . PHE A 1 95 ? -5.419 7.685 12.734 1.00 92.31 95 PHE A CA 1
ATOM 772 C C . PHE A 1 95 ? -4.502 7.401 11.558 1.00 92.31 95 PHE A C 1
ATOM 774 O O . PHE A 1 95 ? -4.139 6.264 11.254 1.00 92.31 95 PHE A O 1
ATOM 781 N N . LYS A 1 96 ? -4.088 8.469 10.876 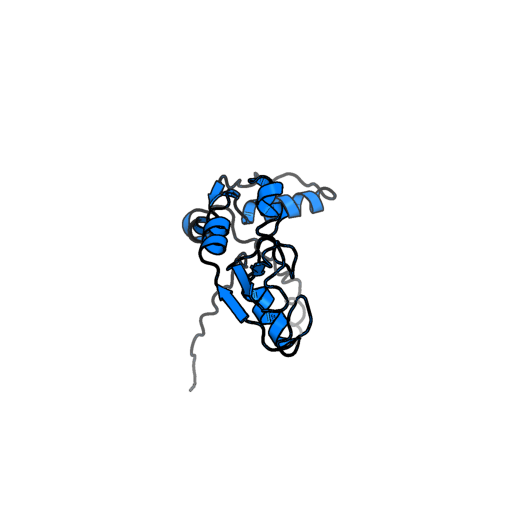1.00 94.75 96 LYS A N 1
ATOM 782 C CA . LYS A 1 96 ? -3.070 8.384 9.830 1.00 94.75 96 LYS A CA 1
ATOM 783 C C . LYS A 1 96 ? -1.716 8.132 10.487 1.00 94.75 96 LYS A C 1
ATOM 785 O O . LYS A 1 96 ? -1.092 9.061 10.997 1.00 94.75 96 LYS A O 1
ATOM 790 N N . SER A 1 97 ? -1.255 6.886 10.449 1.00 91.81 97 SER A N 1
ATOM 791 C CA . SER A 1 97 ? 0.027 6.505 11.040 1.00 91.81 97 SER A CA 1
ATOM 792 C C . SER A 1 97 ? 1.188 7.042 10.216 1.00 91.81 97 SER A C 1
ATOM 794 O O . SER A 1 97 ? 1.465 6.564 9.115 1.00 91.81 97 SER A O 1
ATOM 796 N N . LYS A 1 98 ? 1.879 8.060 10.739 1.00 94.94 98 LYS A N 1
ATOM 797 C CA . LYS A 1 98 ? 3.064 8.632 10.080 1.00 94.94 98 LYS A CA 1
ATOM 798 C C . LYS A 1 98 ? 4.174 7.591 9.947 1.00 94.94 98 LYS A C 1
ATOM 800 O O . LYS A 1 98 ? 4.750 7.465 8.871 1.00 94.94 98 LYS A O 1
ATOM 805 N N . THR A 1 99 ? 4.421 6.823 11.007 1.00 93.50 99 THR A N 1
ATOM 806 C CA . THR A 1 99 ? 5.463 5.791 11.039 1.00 93.50 99 THR A CA 1
ATOM 807 C C . THR A 1 99 ? 5.171 4.684 10.036 1.00 93.50 99 THR A C 1
ATOM 809 O O . THR A 1 99 ? 6.021 4.402 9.198 1.00 93.50 99 THR A O 1
ATOM 812 N N . ALA A 1 100 ? 3.959 4.114 10.035 1.00 94.19 100 ALA A N 1
ATOM 813 C CA . ALA A 1 100 ? 3.624 3.050 9.090 1.00 94.19 100 ALA A CA 1
ATOM 814 C C . ALA A 1 100 ? 3.666 3.541 7.636 1.00 94.19 100 ALA A C 1
ATOM 816 O O . ALA A 1 100 ? 4.178 2.844 6.763 1.00 94.19 100 ALA A O 1
ATOM 817 N N . ARG A 1 101 ? 3.182 4.762 7.364 1.00 96.38 101 ARG A N 1
ATOM 818 C CA . ARG A 1 101 ? 3.261 5.368 6.025 1.00 96.38 101 ARG A CA 1
ATOM 819 C C . ARG A 1 101 ? 4.707 5.532 5.562 1.00 96.38 101 ARG A C 1
ATOM 821 O O . ARG A 1 101 ? 5.007 5.156 4.432 1.00 96.38 101 ARG A O 1
ATOM 828 N N . GLN A 1 102 ? 5.584 6.041 6.429 1.00 96.81 102 GLN A N 1
ATOM 829 C CA . GLN A 1 102 ? 7.004 6.193 6.122 1.00 96.81 102 GLN A CA 1
ATOM 830 C C . GLN A 1 102 ? 7.649 4.832 5.844 1.00 96.81 102 GLN A C 1
ATOM 832 O O . GLN A 1 102 ? 8.198 4.636 4.762 1.00 96.81 102 GLN A O 1
ATOM 837 N N . SER A 1 103 ? 7.494 3.869 6.759 1.00 95.69 103 SER A N 1
ATOM 838 C CA . SER A 1 103 ? 8.090 2.537 6.624 1.00 95.69 103 SER A CA 1
ATOM 839 C C . SER A 1 103 ? 7.612 1.801 5.375 1.00 95.69 103 SER A C 1
ATOM 841 O O . SER A 1 103 ? 8.420 1.173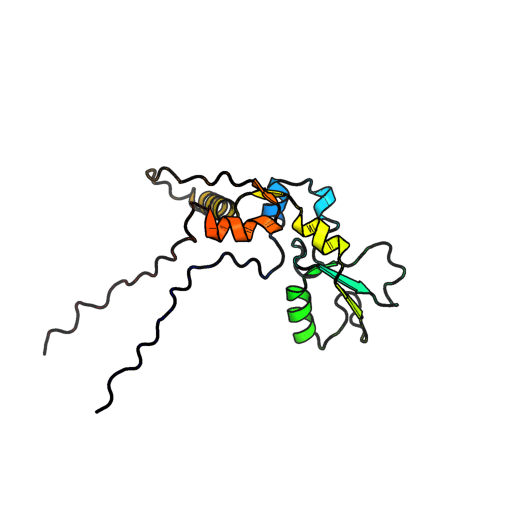 4.699 1.00 95.69 103 SER A O 1
ATOM 843 N N . VAL A 1 104 ? 6.325 1.900 5.022 1.00 96.00 104 VAL A N 1
ATOM 844 C CA . VAL A 1 104 ? 5.811 1.330 3.767 1.00 96.00 104 VAL A CA 1
ATOM 845 C C . VAL A 1 104 ? 6.421 2.034 2.556 1.00 96.00 104 VAL A C 1
ATOM 847 O O . VAL A 1 104 ? 6.808 1.366 1.603 1.00 96.00 104 VAL A O 1
ATOM 850 N N . SER A 1 105 ? 6.534 3.364 2.577 1.00 96.06 105 SER A N 1
ATOM 851 C CA . SER A 1 105 ? 7.058 4.138 1.443 1.00 96.06 105 SER A CA 1
ATOM 852 C C . SER A 1 105 ? 8.533 3.854 1.121 1.00 96.06 105 SER A C 1
ATOM 854 O O . SER A 1 105 ? 8.944 4.040 -0.024 1.00 96.06 105 SER A O 1
ATOM 856 N N . GLU A 1 106 ? 9.289 3.373 2.111 1.00 96.88 106 GLU A N 1
ATOM 857 C CA . GLU A 1 106 ? 10.713 3.021 2.030 1.00 96.88 106 GLU A CA 1
ATOM 858 C C . GLU A 1 106 ? 10.954 1.546 1.666 1.00 96.88 106 GLU A C 1
ATOM 860 O O . GLU A 1 106 ? 12.098 1.123 1.501 1.00 96.88 106 GLU A O 1
ATOM 865 N N . LEU A 1 107 ? 9.898 0.733 1.524 1.00 96.75 107 LEU A N 1
ATOM 866 C CA . LEU A 1 107 ? 10.050 -0.646 1.062 1.00 96.75 107 LEU A CA 1
ATOM 867 C C . LEU A 1 107 ? 10.667 -0.658 -0.339 1.00 96.75 107 LEU A C 1
ATOM 869 O O . LEU A 1 107 ? 10.245 0.081 -1.230 1.00 96.75 107 LEU A O 1
ATOM 873 N N . LEU A 1 108 ? 11.654 -1.530 -0.543 1.00 97.38 108 LEU A N 1
ATOM 874 C CA . LEU A 1 108 ? 12.314 -1.658 -1.837 1.00 97.38 108 LEU A CA 1
ATOM 875 C C . LEU A 1 108 ? 11.420 -2.413 -2.806 1.00 97.38 108 LEU A C 1
ATOM 877 O O . LEU A 1 108 ? 10.806 -3.405 -2.433 1.00 97.38 108 LEU A O 1
ATOM 881 N N . VAL A 1 109 ? 11.388 -2.016 -4.068 1.00 96.06 109 VAL A N 1
ATOM 882 C CA . VAL A 1 109 ? 10.588 -2.659 -5.109 1.00 96.06 109 VAL A CA 1
ATOM 883 C C . VAL A 1 109 ? 11.304 -2.644 -6.444 1.00 96.06 109 VAL A C 1
ATOM 885 O O . VAL A 1 109 ? 12.121 -1.770 -6.729 1.00 96.06 109 VAL A O 1
ATOM 888 N N . MET A 1 110 ? 10.974 -3.616 -7.287 1.00 95.12 110 MET A N 1
ATOM 889 C CA . MET A 1 110 ? 11.311 -3.566 -8.708 1.00 95.12 110 MET A CA 1
ATOM 890 C C . MET A 1 110 ? 10.253 -2.789 -9.498 1.00 95.12 110 MET A C 1
ATOM 892 O O . MET A 1 110 ? 9.140 -2.576 -9.019 1.00 95.12 110 MET A O 1
ATOM 896 N N . CYS A 1 111 ? 10.560 -2.430 -10.746 1.00 94.19 111 CYS A N 1
ATOM 897 C CA . CYS A 1 111 ? 9.602 -1.766 -11.633 1.00 94.19 111 CYS A CA 1
ATOM 898 C C . CYS A 1 111 ? 8.256 -2.527 -11.711 1.00 94.19 111 CYS A C 1
ATOM 900 O O . CYS A 1 111 ? 8.243 -3.691 -12.127 1.00 94.19 111 CYS A O 1
ATOM 902 N N . PRO A 1 112 ? 7.108 -1.891 -11.407 1.00 92.38 112 PRO A N 1
ATOM 903 C CA . PRO A 1 112 ? 5.816 -2.574 -11.458 1.00 92.38 112 PRO A CA 1
ATOM 904 C C . PRO A 1 112 ? 5.398 -2.963 -12.886 1.00 92.38 112 PRO A C 1
ATOM 906 O O . PRO A 1 112 ? 4.746 -3.988 -13.080 1.00 92.38 112 PRO A O 1
ATOM 909 N N . ARG A 1 113 ? 5.824 -2.208 -13.916 1.00 90.12 113 ARG A N 1
ATOM 910 C CA . ARG A 1 113 ? 5.605 -2.592 -15.327 1.00 90.12 113 ARG A CA 1
ATOM 911 C C . ARG A 1 113 ? 6.372 -3.871 -15.690 1.00 90.12 113 ARG A C 1
ATOM 913 O O . ARG A 1 113 ? 5.851 -4.700 -16.434 1.00 90.12 113 ARG A O 1
ATOM 920 N N . GLN A 1 114 ? 7.573 -4.058 -15.133 1.00 90.44 114 GLN A N 1
ATOM 921 C CA . GLN A 1 114 ? 8.356 -5.287 -15.308 1.00 90.44 114 GLN A CA 1
ATOM 922 C C . GLN A 1 114 ? 7.701 -6.464 -14.583 1.00 90.44 114 GLN A C 1
ATOM 924 O O . GLN A 1 114 ? 7.602 -7.543 -15.156 1.00 90.44 114 GLN A O 1
ATOM 929 N N . TYR A 1 115 ? 7.236 -6.253 -13.349 1.00 91.00 115 TYR A N 1
ATOM 930 C CA . TYR A 1 115 ? 6.532 -7.276 -12.576 1.00 91.00 115 TYR A CA 1
ATOM 931 C C . TYR A 1 115 ? 5.306 -7.806 -13.330 1.00 91.00 115 TYR A C 1
ATOM 933 O O . TYR A 1 115 ? 5.217 -9.006 -13.577 1.00 91.00 115 TYR A O 1
ATOM 941 N N . LYS A 1 116 ? 4.438 -6.905 -13.806 1.00 87.75 116 LYS A N 1
ATOM 942 C CA . LYS A 1 116 ? 3.253 -7.275 -14.592 1.00 87.75 116 LYS A CA 1
ATOM 943 C C . LYS A 1 116 ? 3.613 -8.009 -15.887 1.00 87.75 116 LYS A C 1
ATOM 945 O O . LYS A 1 116 ? 3.010 -9.021 -16.215 1.00 87.75 116 LYS A O 1
ATOM 950 N N . SER A 1 117 ? 4.643 -7.539 -16.594 1.00 84.38 117 SER A N 1
ATOM 951 C CA . SER A 1 117 ? 5.111 -8.209 -17.814 1.00 84.38 117 SER A CA 1
ATOM 952 C C . SER A 1 117 ? 5.614 -9.627 -17.530 1.00 84.38 117 SER A C 1
ATOM 954 O O . SER A 1 117 ? 5.397 -10.524 -18.334 1.00 84.38 117 SER A O 1
ATOM 956 N N . ASN A 1 118 ? 6.280 -9.854 -16.395 1.00 82.44 118 ASN A N 1
ATOM 957 C CA . ASN A 1 118 ? 6.738 -11.185 -16.001 1.00 82.44 118 ASN A CA 1
ATOM 958 C C . ASN A 1 118 ? 5.570 -12.105 -15.607 1.00 82.44 118 ASN A C 1
ATOM 960 O O . ASN A 1 118 ? 5.626 -13.299 -15.893 1.00 82.44 118 ASN A O 1
ATOM 964 N N . GLU A 1 119 ? 4.530 -11.561 -14.972 1.00 77.56 119 GLU A N 1
ATOM 965 C CA . GLU A 1 119 ? 3.298 -12.279 -14.627 1.00 77.56 119 GLU A CA 1
ATOM 966 C C . GLU A 1 119 ? 2.564 -12.753 -15.892 1.00 77.56 119 GLU A C 1
ATOM 968 O O . GLU A 1 119 ? 2.354 -13.953 -16.068 1.00 77.56 119 GLU A O 1
ATOM 973 N N . ASP A 1 120 ? 2.300 -11.847 -16.842 1.00 73.56 120 ASP A N 1
ATOM 974 C CA . ASP A 1 120 ? 1.642 -12.160 -18.121 1.00 73.56 120 ASP A CA 1
ATOM 975 C C . ASP A 1 120 ? 2.394 -13.250 -18.920 1.00 73.56 120 ASP A C 1
ATOM 977 O O . ASP A 1 120 ? 1.797 -14.063 -19.635 1.00 73.56 120 ASP A O 1
ATOM 981 N N . LEU A 1 121 ? 3.725 -13.308 -18.794 1.00 68.50 121 LEU A N 1
ATOM 982 C CA . LEU A 1 121 ? 4.541 -14.339 -19.439 1.00 68.50 121 LEU A CA 1
ATOM 983 C C . LEU A 1 121 ? 4.399 -15.710 -18.807 1.00 68.50 121 LEU A C 1
ATOM 985 O O . LEU A 1 121 ? 4.295 -16.689 -19.539 1.00 68.50 121 LEU A O 1
ATOM 989 N N . GLN A 1 122 ? 4.359 -15.786 -17.479 1.00 63.28 122 GLN A N 1
ATOM 990 C CA . GLN A 1 122 ? 4.118 -17.055 -16.793 1.00 63.28 122 GLN A CA 1
ATOM 991 C C . GLN A 1 122 ? 2.738 -17.630 -17.145 1.00 63.28 122 GLN A C 1
ATOM 993 O O . GLN A 1 122 ? 2.597 -18.844 -17.273 1.00 63.28 122 GLN A O 1
ATOM 998 N N . LEU A 1 123 ? 1.736 -16.776 -17.392 1.00 61.31 123 LEU A N 1
ATOM 999 C CA . LEU A 1 123 ? 0.431 -17.215 -17.899 1.00 61.31 123 LEU A CA 1
ATOM 1000 C C . LEU A 1 123 ? 0.454 -17.633 -19.383 1.00 61.31 123 LEU A C 1
ATOM 1002 O O . LEU A 1 123 ? -0.268 -18.554 -19.771 1.00 61.31 123 LEU A O 1
ATOM 1006 N N . SER A 1 124 ? 1.272 -16.984 -20.219 1.00 58.91 124 SER A N 1
ATOM 1007 C CA . SER A 1 124 ? 1.322 -17.211 -21.676 1.00 58.91 124 SER A CA 1
ATOM 1008 C C . SER A 1 124 ? 2.349 -18.250 -22.144 1.00 58.91 124 SER A C 1
ATOM 1010 O O . SER A 1 124 ? 2.395 -18.560 -23.335 1.00 58.91 124 SER A O 1
ATOM 1012 N N . GLU A 1 125 ? 3.105 -18.898 -21.248 1.00 52.03 125 GLU A N 1
ATOM 1013 C CA . GLU A 1 125 ? 3.993 -20.023 -21.600 1.00 52.03 125 GLU A CA 1
ATOM 1014 C C . GLU A 1 125 ? 3.276 -21.242 -22.229 1.00 52.03 125 GLU A C 1
ATOM 1016 O O . GLU A 1 125 ? 3.947 -22.162 -22.698 1.00 52.03 125 GLU A O 1
ATOM 1021 N N . ARG A 1 126 ? 1.937 -21.233 -22.352 1.00 49.47 126 ARG A N 1
ATOM 1022 C CA . ARG A 1 126 ? 1.184 -22.173 -23.210 1.00 49.47 126 ARG A CA 1
ATOM 1023 C C . ARG A 1 126 ? 1.238 -21.862 -24.712 1.00 49.47 126 ARG A C 1
ATOM 1025 O O . ARG A 1 126 ? 0.869 -22.724 -25.502 1.00 49.47 126 ARG A O 1
ATOM 1032 N N . THR A 1 127 ? 1.728 -20.69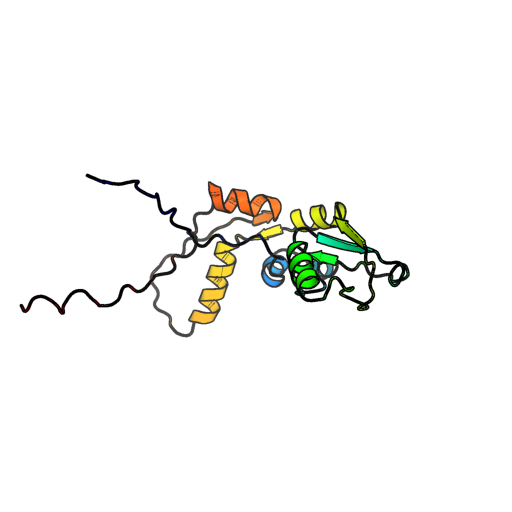8 -25.133 1.00 47.25 127 THR A N 1
ATOM 1033 C CA . THR A 1 127 ? 1.825 -20.309 -26.551 1.00 47.25 127 THR A CA 1
ATOM 1034 C C . THR A 1 127 ? 3.083 -19.476 -26.783 1.00 47.25 127 THR A C 1
ATOM 1036 O O . THR A 1 127 ? 3.048 -18.249 -26.782 1.00 47.25 127 THR A O 1
ATOM 1039 N N . LYS A 1 128 ? 4.230 -20.140 -26.962 1.00 47.50 128 LYS A N 1
ATOM 1040 C CA . LYS A 1 128 ? 5.475 -19.471 -27.365 1.00 47.50 128 LYS A CA 1
ATOM 1041 C C . LYS A 1 128 ? 5.481 -19.240 -28.876 1.00 47.50 128 LYS A C 1
ATOM 1043 O O . LYS A 1 128 ? 5.571 -20.201 -29.632 1.00 47.50 128 LYS A O 1
ATOM 1048 N N . THR A 1 129 ? 5.564 -17.981 -29.292 1.00 42.44 129 THR A N 1
ATOM 1049 C CA . THR A 1 129 ? 6.383 -17.594 -30.448 1.00 42.44 129 THR A CA 1
ATOM 1050 C C . THR A 1 129 ? 7.399 -16.559 -29.988 1.00 42.44 129 THR A C 1
ATOM 1052 O O . THR A 1 129 ? 7.083 -15.585 -29.310 1.00 42.44 129 THR A O 1
ATOM 1055 N N . ARG A 1 130 ? 8.658 -16.887 -30.268 1.00 53.12 130 ARG A N 1
ATOM 1056 C CA . ARG A 1 130 ? 9.871 -16.124 -29.984 1.00 53.12 130 ARG A CA 1
ATOM 1057 C C . ARG A 1 130 ? 9.943 -15.007 -31.023 1.00 53.12 130 ARG A C 1
ATOM 1059 O O . ARG A 1 130 ? 9.815 -15.374 -32.180 1.00 53.12 130 ARG A O 1
ATOM 1066 N N . GLU A 1 131 ? 10.145 -13.742 -30.634 1.00 43.34 131 GLU A N 1
ATOM 1067 C CA . GLU A 1 131 ? 10.889 -12.757 -31.460 1.00 43.34 131 GLU A CA 1
ATOM 1068 C C . GLU A 1 131 ? 11.072 -11.342 -30.887 1.00 43.34 131 GLU A C 1
ATOM 1070 O O . GLU A 1 131 ? 11.886 -10.612 -31.434 1.00 43.34 131 GLU A O 1
ATOM 1075 N N . ASP A 1 132 ? 10.470 -10.949 -29.762 1.00 49.69 132 ASP A N 1
ATOM 1076 C CA . ASP A 1 132 ? 10.784 -9.625 -29.199 1.00 49.69 132 ASP A CA 1
ATOM 1077 C C . ASP A 1 132 ? 11.880 -9.726 -28.131 1.00 49.69 132 ASP A C 1
ATOM 1079 O O . ASP A 1 132 ? 11.669 -10.305 -27.057 1.00 49.69 132 ASP A O 1
ATOM 1083 N N . GLU A 1 133 ? 13.055 -9.148 -28.411 1.00 54.88 133 GLU A N 1
ATOM 1084 C CA . GLU A 1 133 ? 14.023 -8.743 -27.387 1.00 54.88 133 GLU A CA 1
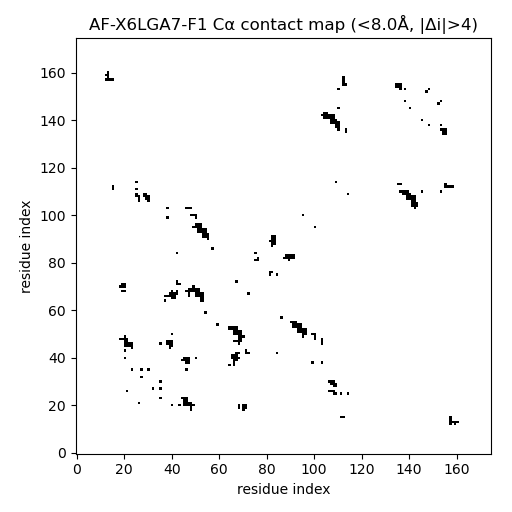ATOM 1085 C C . GLU A 1 133 ? 13.289 -7.858 -26.377 1.00 54.88 133 GLU A C 1
ATOM 1087 O O . GLU A 1 133 ? 13.105 -6.656 -26.573 1.00 54.88 133 GLU A O 1
ATOM 1092 N N . LYS A 1 134 ? 12.779 -8.476 -25.307 1.00 62.59 134 LYS A N 1
ATOM 1093 C CA . LYS A 1 134 ? 12.032 -7.754 -24.285 1.00 62.59 134 LYS A CA 1
ATOM 1094 C C . LYS A 1 134 ? 12.921 -6.662 -23.728 1.00 62.59 134 LYS A C 1
ATOM 1096 O O . LYS A 1 134 ? 13.969 -6.949 -23.152 1.00 62.59 134 LYS A O 1
ATOM 1101 N N . SER A 1 135 ? 12.471 -5.419 -23.853 1.00 70.00 135 SER A N 1
ATOM 1102 C CA . SER A 1 135 ? 13.028 -4.337 -23.062 1.00 70.00 135 SER A CA 1
ATOM 1103 C C . SER A 1 135 ? 12.915 -4.732 -21.586 1.00 70.00 135 SER A C 1
ATOM 1105 O O . SER A 1 135 ? 11.869 -5.185 -21.123 1.00 70.00 135 SER A O 1
ATOM 1107 N N . ILE A 1 136 ? 14.031 -4.654 -20.862 1.00 84.81 136 ILE A N 1
ATOM 1108 C CA . ILE A 1 136 ? 14.105 -4.987 -19.437 1.00 84.81 136 ILE A CA 1
ATOM 1109 C C . ILE A 1 136 ? 14.266 -3.680 -18.677 1.00 84.81 136 ILE A C 1
ATOM 1111 O O . ILE A 1 136 ? 15.223 -2.937 -18.906 1.00 84.81 136 ILE A O 1
ATOM 1115 N N . CYS A 1 137 ? 13.372 -3.413 -17.728 1.00 91.69 137 CYS A N 1
ATOM 1116 C CA . CYS A 1 137 ? 13.585 -2.337 -16.771 1.00 91.69 137 CYS A CA 1
ATOM 1117 C C . CYS A 1 137 ? 14.404 -2.844 -15.582 1.00 91.69 137 CYS A C 1
ATOM 1119 O O . CYS A 1 137 ? 14.027 -3.814 -14.928 1.00 91.69 137 CYS A O 1
ATOM 1121 N N . ARG A 1 138 ? 15.506 -2.153 -15.270 1.00 91.19 138 ARG A N 1
ATOM 1122 C CA . ARG A 1 138 ? 16.385 -2.471 -14.130 1.00 91.19 138 ARG A CA 1
ATOM 1123 C C . ARG A 1 138 ? 16.123 -1.616 -12.889 1.00 91.19 138 ARG A C 1
ATOM 1125 O O . ARG A 1 138 ? 16.945 -1.608 -11.980 1.00 91.19 138 ARG A O 1
ATOM 1132 N N . PHE A 1 139 ? 15.012 -0.881 -12.851 1.00 94.69 139 PHE A N 1
ATOM 1133 C CA . PHE A 1 139 ? 14.673 -0.084 -11.678 1.00 94.69 139 PHE A CA 1
ATOM 1134 C C . PHE A 1 139 ? 14.495 -0.984 -10.455 1.00 94.69 139 PHE A C 1
ATOM 1136 O O . PHE A 1 139 ? 13.719 -1.945 -10.481 1.00 94.69 139 PHE A O 1
ATOM 1143 N N . LYS A 1 140 ? 15.216 -0.622 -9.397 1.00 96.06 140 LYS A N 1
ATOM 1144 C CA . LYS A 1 140 ? 15.080 -1.137 -8.044 1.00 96.06 140 LYS A CA 1
ATOM 1145 C C . LYS A 1 140 ? 15.295 0.043 -7.101 1.00 96.06 140 LYS A C 1
ATOM 1147 O O . LYS A 1 140 ? 16.384 0.607 -7.096 1.00 96.06 140 LYS A O 1
ATOM 1152 N N . GLY A 1 141 ? 14.266 0.413 -6.356 1.00 96.81 141 GLY A N 1
ATOM 1153 C CA . GLY A 1 141 ? 14.260 1.601 -5.502 1.00 96.81 141 GLY A CA 1
ATOM 1154 C C . GLY A 1 141 ? 13.114 1.545 -4.507 1.00 96.81 141 GLY A C 1
ATOM 1155 O O . GLY A 1 141 ? 12.435 0.524 -4.410 1.00 96.81 141 GLY A O 1
ATOM 1156 N N . GLU A 1 142 ? 12.901 2.615 -3.760 1.00 97.81 142 GLU A N 1
ATOM 1157 C CA . GLU A 1 142 ? 11.830 2.679 -2.767 1.00 97.81 142 GLU A CA 1
ATOM 1158 C C . GLU A 1 142 ? 10.462 2.913 -3.427 1.00 97.81 142 GLU A C 1
ATOM 1160 O O . GLU A 1 142 ? 10.367 3.516 -4.501 1.00 97.81 142 GLU A O 1
ATOM 1165 N N . ILE A 1 143 ? 9.371 2.481 -2.779 1.00 96.44 143 ILE A N 1
ATOM 1166 C CA . ILE A 1 143 ? 8.000 2.697 -3.280 1.00 96.44 143 ILE A CA 1
ATOM 1167 C C . ILE A 1 143 ? 7.753 4.172 -3.624 1.00 96.44 143 ILE A C 1
ATOM 1169 O O . ILE A 1 143 ? 7.168 4.469 -4.668 1.00 96.44 143 ILE A O 1
ATOM 1173 N N . LYS A 1 144 ? 8.222 5.102 -2.784 1.00 95.75 144 LYS A N 1
ATOM 1174 C CA . LYS A 1 144 ? 8.034 6.548 -2.997 1.00 95.75 144 LYS A CA 1
ATOM 1175 C C . LYS A 1 144 ? 8.665 7.076 -4.293 1.00 95.75 144 LYS A C 1
ATOM 1177 O O . LYS A 1 144 ? 8.236 8.105 -4.805 1.00 95.75 144 LYS A O 1
ATOM 1182 N N . GLU A 1 145 ? 9.644 6.367 -4.850 1.00 96.50 145 GLU A N 1
ATOM 1183 C CA . GLU A 1 145 ? 10.351 6.742 -6.080 1.00 96.50 145 GLU A CA 1
ATOM 1184 C C . GLU A 1 145 ? 9.679 6.176 -7.339 1.00 96.50 145 GLU A C 1
ATOM 1186 O O . GLU A 1 145 ? 9.954 6.627 -8.454 1.00 96.50 145 GLU A O 1
ATOM 1191 N N . VAL A 1 146 ? 8.776 5.201 -7.181 1.00 94.56 146 VAL A N 1
ATOM 1192 C CA . VAL A 1 146 ? 8.153 4.473 -8.296 1.00 94.56 146 VAL A CA 1
ATOM 1193 C C . VAL A 1 146 ? 7.418 5.415 -9.237 1.00 94.56 146 VAL A C 1
ATOM 1195 O O . VAL A 1 146 ? 7.573 5.286 -10.448 1.00 94.56 146 VAL A O 1
ATOM 1198 N N . GLN A 1 147 ? 6.636 6.362 -8.714 1.00 92.50 147 GLN A N 1
ATOM 1199 C CA . GLN A 1 147 ? 5.861 7.266 -9.568 1.00 92.50 147 GLN A CA 1
ATOM 1200 C C . GLN A 1 147 ? 6.782 8.097 -10.465 1.00 92.50 147 GLN A C 1
ATOM 1202 O O . GLN A 1 147 ? 6.614 8.096 -11.683 1.00 92.50 147 GLN A O 1
ATOM 1207 N N . HIS A 1 148 ? 7.811 8.709 -9.873 1.00 92.94 148 HIS A N 1
ATOM 1208 C CA . HIS A 1 148 ? 8.809 9.461 -10.625 1.00 92.94 148 HIS A CA 1
ATOM 1209 C C . HIS A 1 148 ? 9.482 8.578 -11.681 1.00 92.94 148 HIS A C 1
ATOM 1211 O O . HIS A 1 148 ? 9.576 8.961 -12.844 1.00 92.94 148 HIS A O 1
ATOM 1217 N N . HIS A 1 149 ? 9.877 7.355 -11.314 1.00 93.81 149 HIS A N 1
ATOM 1218 C CA . HIS A 1 149 ? 10.436 6.402 -12.265 1.00 93.81 149 HIS A CA 1
ATOM 1219 C C . HIS A 1 149 ? 9.495 6.132 -13.454 1.00 93.81 149 HIS A C 1
ATOM 1221 O O . HIS A 1 149 ? 9.928 6.174 -14.608 1.00 93.81 149 HIS A O 1
ATOM 1227 N N . LEU A 1 150 ? 8.212 5.869 -13.192 1.00 90.56 150 LEU A N 1
ATOM 1228 C CA . LEU A 1 150 ? 7.211 5.565 -14.219 1.00 90.56 150 LEU A CA 1
ATOM 1229 C C . LEU A 1 150 ? 6.943 6.729 -15.181 1.00 90.56 150 LEU A C 1
ATOM 1231 O O . LEU A 1 150 ? 6.543 6.469 -16.322 1.00 90.56 150 LEU A O 1
ATOM 1235 N N . GLU A 1 151 ? 7.149 7.963 -14.723 1.00 89.25 151 GLU A N 1
ATOM 1236 C CA . GLU A 1 151 ? 6.954 9.202 -15.480 1.00 89.25 151 GLU A CA 1
ATOM 1237 C C . GLU A 1 151 ? 8.192 9.616 -16.284 1.00 89.25 151 GLU A C 1
ATOM 1239 O O . GLU A 1 151 ? 8.045 10.114 -17.398 1.00 89.25 151 GLU A O 1
ATOM 1244 N N . THR A 1 152 ? 9.404 9.406 -15.754 1.00 89.50 152 THR A N 1
ATOM 1245 C CA . THR A 1 152 ? 10.618 10.034 -16.313 1.00 89.50 152 THR A CA 1
ATOM 1246 C C . THR A 1 152 ? 11.625 9.069 -16.926 1.00 89.50 152 THR A C 1
ATOM 1248 O O . THR A 1 152 ? 12.372 9.460 -17.820 1.00 89.50 152 THR A O 1
ATOM 1251 N N . SER A 1 153 ? 11.689 7.821 -16.454 1.00 89.50 153 SER A N 1
ATOM 1252 C CA . SER A 1 153 ? 12.820 6.924 -16.760 1.00 89.50 153 SER A CA 1
ATOM 1253 C C . SER A 1 153 ? 12.423 5.499 -17.139 1.00 89.50 153 SER A C 1
ATOM 1255 O O . SER A 1 153 ? 13.257 4.728 -17.624 1.00 89.50 153 SER A O 1
ATOM 1257 N N . CYS A 1 154 ? 11.163 5.110 -16.941 1.00 90.19 154 CYS A N 1
ATOM 1258 C CA . CYS A 1 154 ? 10.706 3.768 -17.260 1.00 90.19 154 CYS A CA 1
ATOM 1259 C C . CYS A 1 154 ? 10.563 3.560 -18.773 1.00 90.19 154 CYS A C 1
ATOM 1261 O O . CYS A 1 154 ? 9.633 4.053 -19.404 1.00 90.19 154 CYS A O 1
ATOM 1263 N N . GLN A 1 155 ? 11.463 2.751 -19.333 1.00 85.38 155 GLN A N 1
ATOM 1264 C CA . GLN A 1 155 ? 11.493 2.393 -20.757 1.00 85.38 155 GLN A CA 1
ATOM 1265 C C . GLN A 1 155 ? 10.381 1.409 -21.161 1.00 85.38 155 GLN A C 1
ATOM 1267 O O . GLN A 1 155 ? 10.119 1.217 -22.347 1.00 85.38 155 GLN A O 1
ATOM 1272 N N . LEU A 1 156 ? 9.722 0.774 -20.187 1.00 85.44 156 LEU A N 1
ATOM 1273 C CA . LEU A 1 156 ? 8.562 -0.076 -20.444 1.00 85.44 156 LEU A CA 1
ATOM 1274 C C . LEU A 1 156 ? 7.345 0.817 -20.647 1.00 85.44 156 LEU A C 1
ATOM 1276 O O . LEU A 1 156 ? 6.995 1.583 -19.751 1.00 85.44 156 LEU A O 1
ATOM 1280 N N . LEU A 1 157 ? 6.677 0.712 -21.793 1.00 73.06 157 LEU A N 1
ATOM 1281 C CA . LEU A 1 157 ? 5.407 1.404 -22.010 1.00 73.06 157 LEU A CA 1
ATOM 1282 C C . LEU A 1 157 ? 4.356 0.883 -21.017 1.00 73.06 157 LEU A C 1
ATOM 1284 O O . LEU A 1 157 ? 4.346 -0.301 -20.676 1.00 73.06 157 LEU A O 1
ATOM 1288 N N . ALA A 1 158 ? 3.442 1.750 -20.570 1.00 65.31 158 ALA A N 1
ATOM 1289 C CA . ALA A 1 158 ? 2.182 1.278 -19.998 1.00 65.31 158 ALA A CA 1
ATOM 1290 C C . ALA A 1 158 ? 1.541 0.362 -21.048 1.00 65.31 158 ALA A C 1
ATOM 1292 O O . ALA A 1 158 ? 1.378 0.792 -22.193 1.00 65.31 158 ALA A O 1
ATOM 1293 N N . SER A 1 159 ? 1.294 -0.907 -20.712 1.00 53.28 159 SER A N 1
ATOM 1294 C CA . SER A 1 159 ? 0.897 -1.913 -21.696 1.00 53.28 159 SER A CA 1
ATOM 1295 C C . SER A 1 159 ? -0.260 -1.394 -22.552 1.00 53.28 159 SER A C 1
ATOM 1297 O O . SER A 1 159 ? -1.304 -0.983 -22.043 1.00 53.28 159 SER A O 1
ATOM 1299 N N . ARG A 1 160 ? -0.037 -1.351 -23.873 1.00 41.91 160 ARG A N 1
ATOM 1300 C CA . ARG A 1 160 ? -1.071 -1.023 -24.854 1.00 41.91 160 ARG A CA 1
ATOM 1301 C C . ARG A 1 160 ? -2.177 -2.063 -24.689 1.00 41.91 160 ARG A C 1
ATOM 1303 O O . ARG A 1 160 ? -1.950 -3.237 -24.962 1.00 41.91 160 ARG A O 1
ATOM 1310 N N . GLN A 1 161 ? -3.365 -1.651 -24.254 1.00 38.94 161 GLN A N 1
ATOM 1311 C CA . GLN A 1 161 ? -4.553 -2.439 -24.552 1.00 38.94 161 GLN A CA 1
ATOM 1312 C C . GLN A 1 161 ? -4.771 -2.302 -26.058 1.00 38.94 161 GLN A C 1
ATOM 1314 O O . GLN A 1 161 ? -5.138 -1.235 -26.550 1.00 38.94 161 GLN A O 1
ATOM 1319 N N . ASN A 1 162 ? -4.454 -3.360 -26.801 1.00 36.38 162 ASN A N 1
ATOM 1320 C CA . ASN A 1 162 ? -4.895 -3.494 -28.177 1.00 36.38 162 ASN A CA 1
ATOM 1321 C C . ASN A 1 162 ? -6.424 -3.581 -28.141 1.00 36.38 162 ASN A C 1
ATOM 1323 O O . ASN A 1 162 ? -6.978 -4.657 -27.928 1.00 36.38 162 ASN A O 1
ATOM 1327 N N . ASN A 1 163 ? -7.115 -2.456 -28.326 1.00 35.41 163 ASN A N 1
ATOM 1328 C CA . ASN A 1 163 ? -8.500 -2.518 -28.761 1.00 35.41 163 ASN A CA 1
ATOM 1329 C C . ASN A 1 163 ? -8.478 -3.060 -30.188 1.00 35.41 163 ASN A C 1
ATOM 1331 O O . ASN A 1 163 ? -8.060 -2.367 -31.117 1.00 35.41 163 ASN A O 1
ATOM 1335 N N . SER A 1 164 ? -8.903 -4.315 -30.329 1.00 41.06 164 SER A N 1
ATOM 1336 C CA . SER A 1 164 ? -9.465 -4.834 -31.569 1.00 41.06 164 SER A CA 1
ATOM 1337 C C . SER A 1 164 ? -10.495 -3.815 -32.069 1.00 41.06 164 SER A C 1
ATOM 1339 O O . SER A 1 164 ? -11.551 -3.619 -31.473 1.00 41.06 164 SER A O 1
ATOM 1341 N N . LEU A 1 165 ? -10.138 -3.100 -33.132 1.00 35.69 165 LEU A N 1
ATOM 1342 C CA . LEU A 1 165 ? -11.098 -2.565 -34.087 1.00 35.69 165 LEU A CA 1
ATOM 1343 C C . LEU A 1 165 ? -11.083 -3.529 -35.268 1.00 35.69 165 LEU A C 1
ATOM 1345 O O . LEU A 1 165 ? -10.627 -3.208 -36.365 1.00 35.69 165 LEU A O 1
ATOM 1349 N N . ASP A 1 166 ? -11.532 -4.751 -35.001 1.00 38.31 166 ASP A N 1
ATOM 1350 C CA . ASP A 1 166 ? -11.991 -5.635 -36.049 1.00 38.31 166 ASP A CA 1
ATOM 1351 C C . ASP A 1 166 ? -13.253 -5.045 -36.694 1.00 38.31 166 ASP A C 1
ATOM 1353 O O . ASP A 1 166 ? -14.232 -4.712 -36.032 1.00 38.31 166 ASP A O 1
ATOM 1357 N N . ILE A 1 167 ? -13.202 -4.975 -38.024 1.00 48.06 167 ILE A N 1
ATOM 1358 C CA . ILE A 1 167 ? -14.305 -5.366 -38.904 1.00 48.06 167 ILE A CA 1
ATOM 1359 C C . ILE A 1 167 ? -15.595 -4.545 -38.738 1.00 48.06 167 ILE A C 1
ATOM 1361 O O . ILE A 1 167 ? -16.583 -5.021 -38.192 1.00 48.06 167 ILE A O 1
ATOM 1365 N N . GLN A 1 168 ? -15.645 -3.353 -39.346 1.00 41.91 168 GLN A N 1
ATOM 1366 C CA . GLN A 1 168 ? -16.918 -2.799 -39.846 1.00 41.91 168 GLN A CA 1
ATOM 1367 C C . GLN A 1 168 ? -16.762 -1.695 -40.909 1.00 41.91 168 GLN A C 1
ATOM 1369 O O . GLN A 1 168 ? -17.487 -0.713 -40.907 1.00 41.91 168 GLN A O 1
ATOM 1374 N N . ASN A 1 169 ? -15.839 -1.847 -41.868 1.00 40.47 169 ASN A N 1
ATOM 1375 C CA . ASN A 1 169 ? -15.734 -0.918 -43.009 1.00 40.47 169 ASN A CA 1
ATOM 1376 C C . ASN A 1 169 ? -15.618 -1.628 -44.364 1.00 40.47 169 ASN A C 1
ATOM 1378 O O . ASN A 1 169 ? -14.759 -1.306 -45.180 1.00 40.47 169 ASN A O 1
ATOM 1382 N N .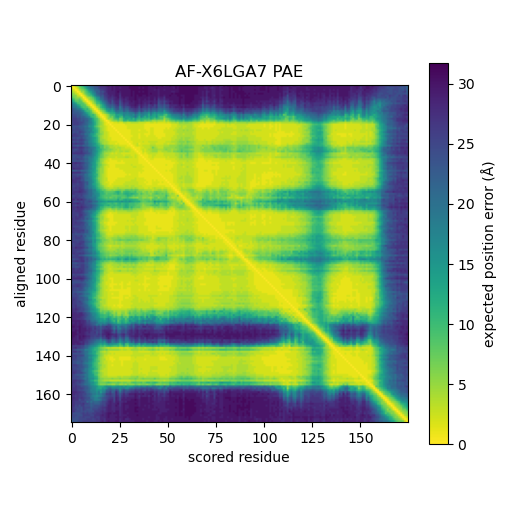 ARG A 1 170 ? -16.496 -2.607 -44.624 1.00 43.31 170 ARG A N 1
ATOM 1383 C CA . ARG A 1 170 ? -16.745 -3.112 -45.990 1.00 43.31 170 ARG A CA 1
ATOM 1384 C C . ARG A 1 170 ? -18.112 -3.786 -46.152 1.00 43.31 170 ARG A C 1
ATOM 1386 O O . ARG A 1 170 ? -18.238 -4.835 -46.765 1.00 43.31 170 ARG A O 1
ATOM 1393 N N . ALA A 1 171 ? -19.153 -3.157 -45.621 1.00 45.91 171 ALA A N 1
ATOM 1394 C CA . ALA A 1 171 ? -20.526 -3.407 -46.048 1.00 45.91 171 ALA A CA 1
ATOM 1395 C C . ALA A 1 171 ? -21.350 -2.141 -45.797 1.00 45.91 171 ALA A C 1
ATOM 1397 O O . ALA A 1 171 ? -22.016 -2.062 -44.783 1.00 45.91 171 ALA A O 1
ATOM 1398 N N . ILE A 1 172 ? -21.193 -1.132 -46.661 1.00 48.25 172 ILE A N 1
ATOM 1399 C CA . ILE A 1 172 ? -22.199 -0.152 -47.129 1.00 48.25 172 ILE A CA 1
ATOM 1400 C C . ILE A 1 172 ? -21.476 0.674 -48.212 1.00 48.25 172 ILE A C 1
ATOM 1402 O O . ILE A 1 172 ? -20.807 1.672 -47.972 1.00 48.25 172 ILE A O 1
ATOM 1406 N N . SER A 1 173 ? -21.510 0.152 -49.432 1.00 45.84 173 SER A N 1
ATOM 1407 C CA . SER A 1 173 ? -21.353 0.887 -50.697 1.00 45.84 173 SER A CA 1
ATOM 1408 C C . SER A 1 173 ? -22.072 0.061 -51.757 1.00 45.84 173 SER A C 1
ATOM 1410 O O . SER A 1 173 ? -21.494 -0.446 -52.712 1.00 45.84 173 SER A O 1
ATOM 1412 N N . LYS A 1 174 ? -23.350 -0.175 -51.474 1.00 46.91 174 LYS A N 1
ATOM 1413 C CA . LYS A 1 174 ? -24.387 -0.501 -52.443 1.00 46.91 174 LYS A CA 1
ATOM 1414 C C . LYS A 1 174 ? -25.636 0.211 -51.949 1.00 46.91 174 LYS A C 1
ATOM 1416 O O . LYS A 1 174 ? -26.364 -0.327 -51.120 1.00 46.91 174 LYS A O 1
ATOM 1421 N N . ASN A 1 175 ? -25.729 1.474 -52.337 1.00 38.66 175 ASN A N 1
ATOM 1422 C CA . ASN A 1 175 ? -26.933 2.148 -52.809 1.00 38.66 175 ASN A CA 1
ATOM 1423 C C . ASN A 1 175 ? -26.517 3.526 -53.306 1.00 38.66 175 ASN A C 1
ATOM 1425 O O . ASN A 1 175 ? -25.954 4.287 -52.491 1.00 38.66 175 ASN A O 1
#

Solvent-accessible surface area (backbone atoms only — not comparable to full-atom values): 11076 Å² total; per-residue (Å²): 143,88,83,84,84,85,77,83,76,79,80,78,65,62,67,83,74,77,77,49,53,43,60,47,69,65,39,45,77,61,42,65,65,78,71,47,60,78,44,31,9,72,84,80,67,23,31,28,33,66,21,25,33,64,52,36,83,95,52,66,86,49,93,66,82,51,32,27,14,45,58,59,50,55,58,47,35,74,74,52,81,55,32,34,94,88,77,64,41,73,86,63,43,74,44,76,37,64,65,58,34,50,57,51,35,60,39,43,30,60,42,64,68,49,52,53,54,52,50,57,45,70,72,41,68,86,64,83,79,90,83,76,85,71,86,77,69,82,55,68,45,34,50,73,49,46,63,59,38,66,76,76,69,50,83,64,71,63,71,78,78,79,74,82,81,74,86,87,88,86,86,86,90,86,129

Foldseek 3Di:
DDDDDDDPDPPPQPPPDPLFAAAAVQLVVQDDNVVQQLQAAPQPRGGAAQKKWKDDPVCPPPPHTHIHHPVSLVVCCVVLVNADPPPRHPDIDIGRDPVSNVVQQFRKGFQVLQVVVVVVVVVCPVDDDDDDPDDDGPDIGGNNCNVVCLVPPDPRGSDDPPDPPPDDPPPPPDD

Radius of gyration: 22.38 Å; Cα contacts (8 Å, |Δi|>4): 206; chains: 1; bounding box: 43×51×78 Å

InterPro domains:
  IPR013083 Zinc finger, RING/FYVE/PHD-type [G3DSA:3.30.40.10] (24-163)

Nearest PDB structures (foldseek):
  7lbg-assembly1_A  TM=3.117E-01  e=3.460E+00  Human herpesvirus 5 strain Merlin

Secondary structure (DSSP, 8-state):
-----------------TTSPBPHHHHHTTS-HHHHHTTB-TTTSSB-TTEEEEE-GGGTT-SS--EEEHHHHHHHHHHTTT--TTT--S--EEEE-HHHHHHHHT-EEE-HHHHHHHHHHHHHTTS------------EEEHHHHHHHHHHT--SPPP-------S-SSS----

Sequence (175 aa):
MLLIEEGEKEKKTAIFSISGCYNKDWISLTNEPQKLNTWTCLLCKQIANNAVELHCDEHENFEQIFLIGEECLRQYLQQSNRKCPVGQHDHCEFFKSKTARQSVSELLVMCPRQYKSNEDLQLSERTKTREDEKSICRFKGEIKEVQHHLETSCQLLASRQNNSLDIQNRAISKN

Organism: Reticulomyxa filosa (NCBI:txid46433)

Mean predicted aligned error: 12.22 Å